Protein AF-A0A955W1L3-F1 (afdb_monomer)

Nearest PDB structures (foldseek):
  4z49-assembly2_B  TM=7.389E-01  e=1.157E-01  Homo sapiens
  2cb9-assembly1_A  TM=7.321E-01  e=1.303E+00  Bacillus subtilis
  2cbg-assembly1_A  TM=7.726E-01  e=2.731E+00  Bacillus subtilis
  7xly-assembly1_D  TM=4.348E-01  e=9.804E+00  Mycobacterium tuberculosis H37Rv

Radius of gyration: 30.8 Å; Cα contacts (8 Å, |Δi|>4): 89; chains: 1; bounding box: 79×66×83 Å

Foldseek 3Di:
DDDDDDDDDDPPDPPPPPPDPDDPVVVVVVVVVVVVVVVVVCVVPQAADAAEEEAEAEPDDDVPDDADPQSPCPVRYNNYYHYDYFYDHPVGCVDPVNVVSVVVVVVVVVVVVVVVVVVVVVVVVVVVVVVVVVVVVVPDDDDDDD

Sequence (146 aa):
LRWARRGVHGGAALRRRAGAPLAADARARLRHDAYGRALRAYERDARPYDGSALLVRASLRHPGERIAPDGGLGRLVRGGLHACDVAGDHLGILRAQAAQHTARAIDELLHAARRRRDGRSASAAASRTVGRADRWSSLMPAPVAS

Secondary structure (DSSP, 8-state):
-----------------------HHHHHHHHHHHHHHHHHHHHHHPPPB-S-EEEEEES-PPTT----TTTT-TTTBSS-EEEEEESS-TTGGGSHHHHHHHHHHHHHHHHHHHHHHHHHHHHHHHHHHHHHHTTTTTSSPPP---

Mean predicted aligned error: 13.31 Å

pLDDT: mean 80.12, std 15.88, range [40.31, 96.25]

Structure (mmCIF, N/CA/C/O backbone):
data_AF-A0A955W1L3-F1
#
_entry.id   AF-A0A955W1L3-F1
#
loop_
_atom_site.group_PDB
_atom_site.id
_atom_site.type_symbol
_atom_site.label_atom_id
_atom_site.label_alt_id
_atom_site.label_comp_id
_atom_site.label_asym_id
_atom_site.label_entity_id
_atom_site.label_seq_id
_atom_site.pdbx_PDB_ins_code
_atom_site.Cartn_x
_atom_site.Cartn_y
_atom_site.Cartn_z
_atom_site.occupancy
_atom_site.B_iso_or_equiv
_atom_site.auth_seq_id
_atom_site.auth_comp_id
_atom_site.auth_asym_id
_atom_site.auth_atom_id
_atom_site.pdbx_PDB_model_num
ATOM 1 N N . LEU A 1 1 ? 28.792 -54.293 19.488 1.00 46.34 1 LEU A N 1
ATOM 2 C CA . LEU A 1 1 ? 27.819 -53.499 18.701 1.00 46.34 1 LEU A CA 1
ATOM 3 C C . LEU A 1 1 ? 28.564 -52.785 17.571 1.00 46.34 1 LEU A C 1
ATOM 5 O O . LEU A 1 1 ? 29.168 -51.747 17.798 1.00 46.34 1 LEU A O 1
ATOM 9 N N . ARG A 1 2 ? 28.633 -53.418 16.389 1.00 40.31 2 ARG A N 1
ATOM 10 C CA . ARG A 1 2 ? 29.348 -52.932 15.194 1.00 40.31 2 ARG A CA 1
ATOM 11 C C . ARG A 1 2 ? 28.398 -52.080 14.351 1.00 40.31 2 ARG A C 1
ATOM 13 O O . ARG A 1 2 ? 27.394 -52.601 13.880 1.00 40.31 2 ARG A O 1
ATOM 20 N N . TRP A 1 3 ? 28.723 -50.809 14.142 1.00 42.22 3 TRP A N 1
ATOM 21 C CA . TRP A 1 3 ? 28.022 -49.956 13.181 1.00 42.22 3 TRP A CA 1
ATOM 22 C C . TRP A 1 3 ? 28.696 -50.063 11.812 1.00 42.22 3 TRP A C 1
ATOM 24 O O . TRP A 1 3 ? 29.862 -49.709 11.640 1.00 42.22 3 TRP A O 1
ATOM 34 N N . ALA A 1 4 ? 27.959 -50.612 10.849 1.00 51.00 4 ALA A N 1
ATOM 35 C CA . ALA A 1 4 ? 28.389 -50.791 9.472 1.00 51.00 4 ALA A CA 1
ATOM 36 C C . ALA A 1 4 ? 28.367 -49.455 8.710 1.00 51.00 4 ALA A C 1
ATOM 38 O O . ALA A 1 4 ? 27.336 -48.787 8.627 1.00 51.00 4 ALA A O 1
ATOM 39 N N . ARG A 1 5 ? 29.510 -49.100 8.111 1.00 50.47 5 ARG A N 1
ATOM 40 C CA . ARG A 1 5 ? 29.640 -48.046 7.098 1.00 50.47 5 ARG A CA 1
ATOM 41 C C . ARG A 1 5 ? 28.862 -48.466 5.844 1.00 50.47 5 ARG A C 1
ATOM 43 O O . ARG A 1 5 ? 29.282 -49.391 5.155 1.00 50.47 5 ARG A O 1
ATOM 50 N N . ARG A 1 6 ? 27.754 -47.788 5.528 1.00 54.28 6 ARG A N 1
ATOM 51 C CA . ARG A 1 6 ? 27.146 -47.841 4.187 1.00 54.28 6 ARG A CA 1
ATOM 52 C C . ARG A 1 6 ? 27.775 -46.751 3.328 1.00 54.28 6 ARG A C 1
ATOM 54 O O . ARG A 1 6 ? 27.670 -45.572 3.650 1.00 54.28 6 ARG A O 1
ATOM 61 N N . GLY 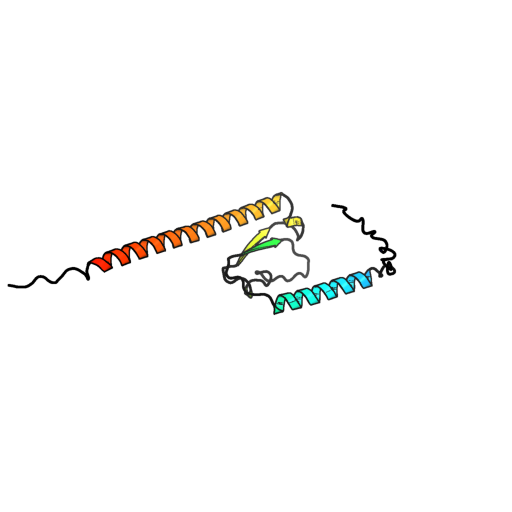A 1 7 ? 28.456 -47.173 2.267 1.00 46.56 7 GLY A N 1
ATOM 62 C CA . GLY A 1 7 ? 29.012 -46.291 1.250 1.00 46.56 7 GLY A CA 1
ATOM 63 C C . GLY A 1 7 ? 27.907 -45.618 0.440 1.00 46.56 7 GLY A C 1
ATOM 64 O O . GLY A 1 7 ? 26.981 -46.275 -0.029 1.00 46.56 7 GLY A O 1
ATOM 65 N N . VAL A 1 8 ? 28.027 -44.303 0.271 1.00 53.38 8 VAL A N 1
ATOM 66 C CA . VAL A 1 8 ? 27.243 -43.517 -0.683 1.00 53.38 8 VAL A CA 1
ATOM 67 C C . VAL A 1 8 ? 28.123 -43.323 -1.917 1.00 53.38 8 VAL A C 1
ATOM 69 O O . VAL A 1 8 ? 28.873 -42.357 -2.018 1.00 53.38 8 VAL A O 1
ATOM 72 N N . HIS A 1 9 ? 28.071 -44.278 -2.844 1.00 51.31 9 HIS A N 1
ATOM 73 C CA . HIS A 1 9 ? 28.628 -44.130 -4.188 1.00 51.31 9 HIS A CA 1
ATOM 74 C C . HIS A 1 9 ? 27.464 -44.067 -5.174 1.00 51.31 9 HIS A C 1
ATOM 76 O O . HIS A 1 9 ? 26.799 -45.071 -5.407 1.00 51.31 9 HIS A O 1
ATOM 82 N N . GLY A 1 10 ? 27.194 -42.881 -5.726 1.00 48.62 10 GLY A N 1
ATOM 83 C CA . GLY A 1 10 ? 26.154 -42.718 -6.746 1.00 48.62 10 GLY A CA 1
ATOM 84 C C . GLY A 1 10 ? 25.577 -41.309 -6.860 1.00 48.62 10 GLY A C 1
ATOM 85 O O . GLY A 1 10 ? 24.366 -41.153 -6.883 1.00 48.62 10 GLY A O 1
ATOM 86 N N . GLY A 1 11 ? 26.423 -40.277 -6.902 1.00 45.31 11 GLY A N 1
ATOM 87 C CA . GLY A 1 11 ? 26.008 -38.886 -7.136 1.00 45.31 11 GLY A CA 1
ATOM 88 C C . GLY A 1 11 ? 26.619 -38.296 -8.406 1.00 45.31 11 GLY A C 1
ATOM 89 O O . GLY A 1 11 ? 26.950 -37.115 -8.439 1.00 45.31 11 GLY A O 1
ATOM 90 N N . ALA A 1 12 ? 26.863 -39.123 -9.425 1.00 48.81 12 ALA A N 1
ATOM 91 C CA . ALA A 1 12 ? 27.370 -38.664 -10.709 1.00 48.81 12 ALA A CA 1
ATOM 92 C C . ALA A 1 12 ? 26.223 -38.103 -11.568 1.00 48.81 12 ALA A C 1
ATOM 94 O O . ALA A 1 12 ? 25.225 -38.773 -11.812 1.00 48.81 12 ALA A O 1
ATOM 95 N N . ALA A 1 13 ? 26.444 -36.890 -12.078 1.00 53.16 13 ALA A N 1
ATOM 96 C CA . ALA A 1 13 ? 25.799 -36.309 -13.256 1.00 53.16 13 ALA A CA 1
ATOM 97 C C . ALA A 1 13 ? 24.386 -35.698 -13.123 1.00 53.16 13 ALA A C 1
ATOM 99 O O . ALA A 1 13 ? 23.541 -35.881 -13.992 1.00 53.16 13 ALA A O 1
ATOM 100 N N . LEU A 1 14 ? 24.199 -34.755 -12.193 1.00 54.28 14 LEU A N 1
ATOM 101 C CA . LEU A 1 14 ? 23.365 -33.571 -12.478 1.00 54.28 14 LEU A CA 1
ATOM 102 C C . LEU A 1 14 ? 24.205 -32.543 -13.255 1.00 54.28 14 LEU A C 1
ATOM 104 O O . LEU A 1 14 ? 24.504 -31.443 -12.787 1.00 54.28 14 LEU A O 1
ATOM 108 N N . ARG A 1 15 ? 24.623 -32.914 -14.474 1.00 55.88 15 ARG A N 1
ATOM 109 C CA . ARG A 1 15 ? 25.107 -31.938 -15.455 1.00 55.88 15 ARG A CA 1
ATOM 110 C C . ARG A 1 15 ? 23.907 -31.080 -15.840 1.00 55.88 15 ARG A C 1
ATOM 112 O O . ARG A 1 15 ? 23.123 -31.455 -16.708 1.00 55.88 15 ARG A O 1
ATOM 119 N N . ARG A 1 16 ? 23.752 -29.932 -15.172 1.00 58.78 16 ARG A N 1
ATOM 120 C CA . ARG A 1 16 ? 22.909 -28.835 -15.655 1.00 58.78 16 ARG A CA 1
ATOM 121 C C . ARG A 1 16 ? 23.302 -28.592 -17.109 1.00 58.78 16 ARG A C 1
ATOM 123 O O . ARG A 1 16 ? 24.385 -28.077 -17.372 1.00 58.78 16 ARG A O 1
ATOM 130 N N . ARG A 1 17 ? 22.433 -28.976 -18.047 1.00 54.25 17 ARG A N 1
ATOM 131 C CA . ARG A 1 17 ? 22.422 -28.390 -19.387 1.00 54.25 17 ARG A CA 1
ATOM 132 C C . ARG A 1 17 ? 22.243 -26.894 -19.163 1.00 54.25 17 ARG A C 1
ATOM 134 O O . ARG A 1 17 ? 21.134 -26.438 -18.900 1.00 54.25 17 ARG A O 1
ATOM 141 N N . ALA A 1 18 ? 23.342 -26.149 -19.170 1.00 57.78 18 ALA A N 1
ATOM 142 C CA . ALA A 1 18 ? 23.291 -24.710 -19.311 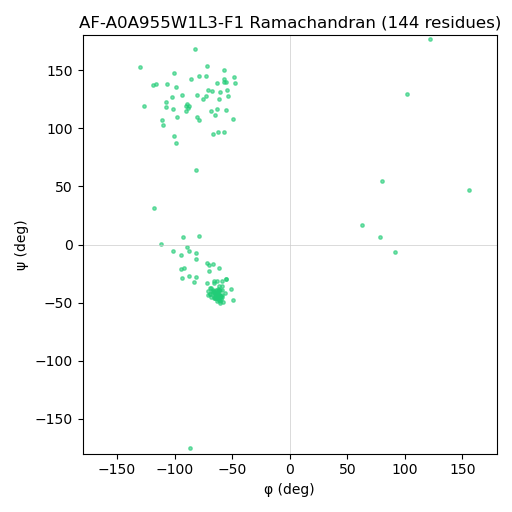1.00 57.78 18 ALA A CA 1
ATOM 143 C C . ALA A 1 18 ? 22.671 -24.465 -20.690 1.00 57.78 18 ALA A C 1
ATOM 145 O O . ALA A 1 18 ? 23.336 -24.620 -21.711 1.00 57.78 18 ALA A O 1
ATOM 146 N N . GLY A 1 19 ? 21.357 -24.228 -20.724 1.00 59.78 19 GLY A N 1
ATOM 147 C CA . GLY A 1 19 ? 20.684 -23.805 -21.943 1.00 59.78 19 GLY A CA 1
ATOM 148 C C . GLY A 1 19 ? 21.384 -22.555 -22.464 1.00 59.78 19 GLY A C 1
ATOM 149 O O . GLY A 1 19 ? 21.800 -21.711 -21.665 1.00 59.78 19 GLY A O 1
ATOM 150 N N . ALA A 1 20 ? 21.553 -22.465 -23.784 1.00 60.62 20 ALA A N 1
ATOM 151 C CA . ALA A 1 20 ? 22.116 -21.283 -24.421 1.00 60.62 20 ALA A CA 1
ATOM 152 C C . ALA A 1 20 ? 21.434 -20.018 -23.861 1.00 60.62 20 ALA A C 1
ATOM 154 O O . ALA A 1 20 ? 20.218 -20.045 -23.622 1.00 60.62 20 ALA A O 1
ATOM 155 N N . PRO A 1 21 ? 22.184 -18.934 -23.594 1.00 63.91 21 PRO A N 1
ATOM 156 C CA . PRO A 1 21 ? 21.605 -17.723 -23.040 1.00 63.91 21 PRO A CA 1
ATOM 157 C C . PRO A 1 21 ? 20.473 -17.251 -23.951 1.00 63.91 21 PRO A C 1
ATOM 159 O O . PRO A 1 21 ? 20.690 -16.913 -25.111 1.00 63.91 21 PRO A O 1
ATOM 162 N N . LEU A 1 22 ? 19.248 -17.257 -23.419 1.00 68.81 22 LEU A N 1
ATOM 163 C CA . LEU A 1 22 ? 18.103 -16.670 -24.102 1.00 68.81 22 LEU A CA 1
ATOM 164 C C . LEU A 1 22 ? 18.442 -15.220 -24.452 1.00 68.81 22 LEU A C 1
ATOM 166 O O . LEU A 1 22 ? 18.907 -14.480 -23.578 1.00 68.81 22 LEU A O 1
ATOM 170 N N . ALA A 1 23 ? 18.172 -14.826 -25.699 1.00 79.94 23 ALA A N 1
ATOM 171 C CA . ALA A 1 23 ? 18.243 -13.434 -26.121 1.00 79.94 23 ALA A CA 1
ATOM 172 C C . ALA A 1 23 ? 17.482 -12.548 -25.118 1.00 79.94 23 ALA A C 1
ATOM 174 O O . ALA A 1 23 ? 16.462 -12.970 -24.557 1.00 79.94 23 ALA A O 1
ATOM 175 N N . ALA A 1 24 ? 17.980 -11.335 -24.868 1.00 79.38 24 ALA A N 1
ATOM 176 C CA . ALA A 1 24 ? 17.427 -10.432 -23.855 1.00 79.38 24 ALA A CA 1
ATOM 177 C C . ALA A 1 24 ? 15.901 -10.254 -23.996 1.00 79.38 24 ALA A C 1
ATOM 179 O O . ALA A 1 24 ? 15.176 -10.306 -22.998 1.00 79.38 24 ALA A O 1
ATOM 180 N N . ASP A 1 25 ? 15.410 -10.187 -25.234 1.00 84.19 25 ASP A N 1
ATOM 181 C CA . ASP A 1 25 ? 13.987 -10.065 -25.563 1.00 84.19 25 ASP A CA 1
ATOM 182 C C . ASP A 1 25 ? 13.167 -11.291 -25.158 1.00 84.19 25 ASP A C 1
ATOM 184 O O . ASP A 1 25 ? 12.065 -11.158 -24.626 1.00 84.19 25 ASP A O 1
ATOM 188 N N . ALA A 1 26 ? 13.703 -12.499 -25.351 1.00 88.06 26 ALA A N 1
ATOM 189 C CA . ALA A 1 26 ? 13.032 -13.729 -24.935 1.00 88.06 26 ALA A CA 1
ATOM 190 C C . ALA A 1 26 ? 12.888 -13.778 -23.405 1.00 88.06 26 ALA A C 1
ATOM 192 O O . ALA A 1 26 ? 11.835 -14.143 -22.882 1.00 88.06 26 ALA A O 1
ATOM 193 N N . ARG A 1 27 ? 13.911 -13.327 -22.667 1.00 85.19 27 ARG A N 1
ATOM 194 C CA . ARG A 1 27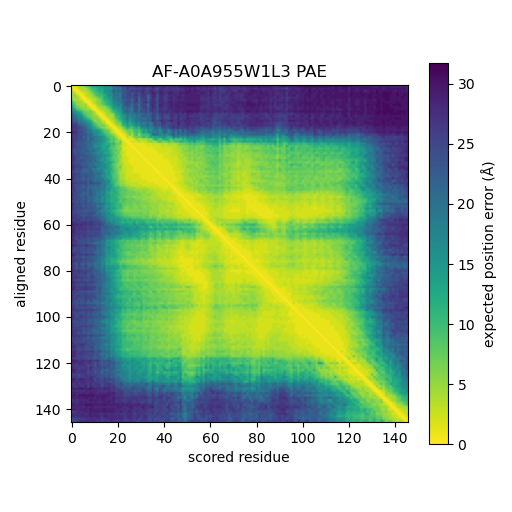 ? 13.843 -13.219 -21.202 1.00 85.19 27 ARG A CA 1
ATOM 195 C C . ARG A 1 27 ? 12.846 -12.150 -20.751 1.00 85.19 27 ARG A C 1
ATOM 197 O O . ARG A 1 27 ? 12.134 -12.365 -19.771 1.00 85.19 27 ARG A O 1
ATOM 204 N N . ALA A 1 28 ? 12.785 -11.012 -21.440 1.00 85.38 28 ALA A N 1
ATOM 205 C CA . ALA A 1 28 ? 11.823 -9.956 -21.141 1.00 85.38 28 ALA A CA 1
ATOM 206 C C . ALA A 1 28 ? 10.373 -10.441 -21.311 1.00 85.38 28 ALA A C 1
ATOM 208 O O . ALA A 1 28 ? 9.574 -10.262 -20.391 1.00 85.38 28 ALA A O 1
ATOM 209 N N . ARG A 1 29 ? 10.068 -11.139 -22.415 1.00 90.00 29 ARG A N 1
ATOM 210 C CA . ARG A 1 29 ? 8.742 -11.732 -22.670 1.00 90.00 29 ARG A CA 1
ATOM 211 C C . ARG A 1 29 ? 8.353 -12.751 -21.604 1.00 90.00 29 ARG A C 1
ATOM 213 O O . ARG A 1 29 ? 7.294 -12.626 -21.004 1.00 90.00 29 ARG A O 1
ATOM 220 N N . LEU A 1 30 ? 9.248 -13.686 -21.272 1.00 92.75 30 LEU A N 1
ATOM 221 C CA . LEU A 1 30 ? 8.978 -14.684 -20.230 1.00 92.75 30 LEU A CA 1
ATOM 222 C C . LEU A 1 30 ? 8.682 -14.049 -18.865 1.00 92.75 30 LEU A C 1
ATOM 224 O O . LEU A 1 30 ? 7.795 -14.524 -18.155 1.00 92.75 30 LEU A O 1
ATOM 228 N N . ARG A 1 31 ? 9.396 -12.974 -18.496 1.00 90.88 31 ARG A N 1
ATOM 229 C CA . ARG A 1 31 ? 9.108 -12.221 -17.262 1.00 90.88 31 ARG A CA 1
ATOM 230 C C . ARG A 1 31 ? 7.740 -11.557 -17.314 1.00 90.88 31 ARG A C 1
ATOM 232 O O . ARG A 1 31 ? 6.996 -11.665 -16.345 1.00 90.88 31 ARG A O 1
ATOM 239 N N . HIS A 1 32 ? 7.415 -10.900 -18.424 1.00 91.62 32 HIS A N 1
ATOM 240 C CA . HIS A 1 32 ? 6.117 -10.259 -18.612 1.00 91.62 32 HIS A CA 1
ATOM 241 C C . HIS A 1 32 ? 4.970 -11.277 -18.512 1.00 91.62 32 HIS A C 1
ATOM 243 O O . HIS A 1 32 ? 4.030 -11.074 -17.746 1.00 91.62 32 HIS A O 1
ATOM 249 N N . ASP A 1 33 ? 5.093 -12.424 -19.182 1.00 94.38 33 ASP A N 1
ATOM 250 C CA . ASP A 1 33 ? 4.082 -13.481 -19.155 1.00 94.38 33 ASP A CA 1
ATOM 251 C C . ASP A 1 33 ? 3.928 -14.103 -17.764 1.00 94.38 33 ASP A C 1
ATOM 253 O O . ASP A 1 33 ? 2.811 -14.362 -17.308 1.00 94.38 33 ASP A O 1
ATOM 257 N N . ALA A 1 34 ? 5.045 -14.351 -17.072 1.00 95.44 34 ALA A N 1
ATOM 258 C CA . ALA A 1 34 ? 5.031 -14.867 -15.708 1.00 95.44 34 ALA A CA 1
ATOM 259 C C . ALA A 1 34 ? 4.361 -13.880 -14.745 1.00 95.44 34 ALA A C 1
ATOM 261 O O . ALA A 1 34 ? 3.508 -14.288 -13.957 1.00 95.44 34 ALA A O 1
ATOM 262 N N . TYR A 1 35 ? 4.690 -12.591 -14.858 1.00 90.69 35 TYR A N 1
ATOM 263 C CA . TYR A 1 35 ? 4.067 -11.531 -14.074 1.00 90.69 35 TYR A CA 1
ATOM 264 C C . TYR A 1 35 ? 2.561 -11.447 -14.343 1.00 90.69 35 TYR A C 1
ATOM 266 O O . TYR A 1 35 ? 1.769 -11.480 -13.407 1.00 90.69 35 TYR A O 1
ATOM 274 N N . GLY A 1 36 ? 2.144 -11.445 -15.613 1.00 93.44 36 GLY A N 1
ATOM 275 C CA . GLY A 1 36 ? 0.730 -11.405 -15.984 1.00 93.44 36 GLY A CA 1
ATOM 276 C C . GLY A 1 36 ? -0.065 -12.611 -15.472 1.00 93.44 36 GLY A C 1
ATOM 277 O O . GLY A 1 36 ? -1.196 -12.457 -15.013 1.00 93.44 36 GLY A O 1
ATOM 278 N N . ARG A 1 37 ? 0.517 -13.819 -15.498 1.00 95.50 37 ARG A N 1
ATOM 279 C CA . ARG A 1 37 ? -0.116 -15.011 -14.901 1.00 95.50 37 ARG A CA 1
ATOM 280 C C . ARG A 1 37 ? -0.240 -14.897 -13.384 1.00 95.50 37 ARG A C 1
ATOM 282 O O . ARG A 1 37 ? -1.298 -15.226 -12.853 1.00 95.50 37 ARG A O 1
ATOM 289 N N . ALA A 1 38 ? 0.812 -14.440 -12.707 1.00 92.75 38 ALA A N 1
ATOM 290 C CA . ALA A 1 38 ? 0.802 -14.255 -11.259 1.00 92.75 38 ALA A CA 1
ATOM 291 C C . ALA A 1 38 ? -0.237 -13.208 -10.834 1.00 92.75 38 ALA A C 1
ATOM 293 O O . ALA A 1 38 ? -0.995 -13.455 -9.901 1.00 92.75 38 ALA A O 1
ATOM 294 N N . LEU A 1 39 ? -0.333 -12.091 -11.562 1.00 90.31 39 LEU A N 1
ATOM 295 C CA . LEU A 1 39 ? -1.308 -11.040 -11.289 1.00 90.31 39 LEU A CA 1
ATOM 296 C C . LEU A 1 39 ? -2.745 -11.551 -11.443 1.00 90.31 39 LEU A C 1
ATOM 298 O O . LEU A 1 39 ? -3.544 -11.381 -10.531 1.00 90.31 39 LEU A O 1
ATOM 302 N N . ARG A 1 40 ? -3.056 -12.267 -12.532 1.00 91.75 40 ARG A N 1
ATOM 303 C CA . ARG A 1 40 ? -4.392 -12.864 -12.722 1.00 91.75 40 ARG A CA 1
ATOM 304 C C . ARG A 1 40 ? -4.747 -13.883 -11.641 1.00 91.75 40 ARG A C 1
ATOM 306 O O . ARG A 1 40 ? -5.897 -13.957 -11.221 1.00 91.75 40 ARG A O 1
ATOM 313 N N . ALA A 1 41 ? -3.777 -14.691 -11.209 1.00 93.12 41 ALA A N 1
ATOM 314 C CA . ALA A 1 41 ? -3.993 -15.629 -10.113 1.00 93.12 41 ALA A CA 1
ATOM 315 C C . ALA A 1 41 ? -4.273 -14.883 -8.801 1.00 93.12 41 ALA A C 1
ATOM 317 O O . ALA A 1 41 ? -5.249 -15.191 -8.124 1.00 93.12 41 ALA A O 1
ATOM 318 N N . TYR A 1 42 ? -3.477 -13.857 -8.495 1.00 88.44 42 TYR A N 1
ATOM 319 C CA . TYR A 1 42 ? -3.698 -12.998 -7.339 1.00 88.44 42 TYR A CA 1
ATOM 320 C C . TYR A 1 42 ? -5.081 -12.342 -7.377 1.00 88.44 42 TYR A C 1
ATOM 322 O O . TYR A 1 42 ? -5.811 -12.440 -6.405 1.00 88.44 42 TYR A O 1
ATOM 330 N N . GLU A 1 43 ? -5.487 -11.731 -8.489 1.00 87.88 43 GLU A N 1
ATOM 331 C CA . GLU A 1 43 ? -6.790 -11.062 -8.597 1.00 87.88 43 GLU A CA 1
ATOM 332 C C . GLU A 1 43 ? -7.974 -12.008 -8.392 1.00 87.88 43 GLU A C 1
ATOM 334 O O . GLU A 1 43 ? -8.975 -11.609 -7.799 1.00 87.88 43 GLU A O 1
ATOM 339 N N . ARG A 1 44 ? -7.858 -13.254 -8.863 1.00 90.56 44 ARG A N 1
ATOM 340 C CA . ARG A 1 44 ? -8.887 -14.280 -8.675 1.00 90.56 44 ARG A CA 1
ATOM 341 C C . ARG A 1 44 ? -8.962 -14.762 -7.226 1.00 90.56 44 ARG A C 1
ATOM 343 O O . ARG A 1 44 ? -10.056 -14.990 -6.719 1.00 90.56 44 ARG A O 1
ATOM 350 N N . ASP A 1 45 ? -7.810 -14.933 -6.582 1.00 93.62 45 ASP A N 1
ATOM 351 C CA . ASP A 1 45 ? -7.707 -15.619 -5.291 1.00 93.62 45 ASP A CA 1
ATOM 352 C C . ASP A 1 45 ? -7.569 -14.642 -4.101 1.00 93.62 45 ASP A C 1
ATOM 354 O O . ASP A 1 45 ? -7.591 -15.061 -2.938 1.00 93.62 45 ASP A O 1
ATOM 358 N N . ALA A 1 46 ? -7.436 -13.336 -4.364 1.00 92.56 46 ALA A N 1
ATOM 359 C CA . ALA A 1 46 ? -7.276 -12.301 -3.350 1.00 92.56 46 ALA A CA 1
ATOM 360 C C . ALA A 1 46 ? -8.513 -12.223 -2.454 1.00 92.56 46 ALA A C 1
ATOM 362 O O . ALA A 1 46 ? -9.616 -11.875 -2.879 1.00 92.56 46 ALA A O 1
ATOM 363 N N . ARG A 1 47 ? -8.309 -12.508 -1.169 1.00 94.25 47 ARG A N 1
ATOM 364 C CA . ARG A 1 47 ? -9.343 -12.355 -0.149 1.00 94.25 47 ARG A CA 1
ATOM 365 C C . ARG A 1 47 ? -9.350 -10.921 0.380 1.00 94.25 47 ARG A C 1
ATOM 367 O O . ARG A 1 47 ? -8.274 -10.353 0.571 1.00 94.25 47 ARG A O 1
ATOM 374 N N . PRO A 1 48 ? -10.531 -10.351 0.668 1.00 95.88 48 PRO A N 1
ATOM 375 C CA . PRO A 1 48 ? -10.611 -9.089 1.383 1.00 95.88 48 PRO A CA 1
ATOM 376 C C . PRO A 1 48 ? -9.904 -9.162 2.743 1.00 95.88 48 PRO A C 1
ATOM 378 O O . PRO A 1 48 ? -9.972 -10.171 3.443 1.00 95.88 48 PRO A O 1
ATOM 381 N N . TYR A 1 49 ? -9.241 -8.073 3.107 1.00 95.12 49 TYR A N 1
ATOM 382 C CA . TYR A 1 49 ? -8.575 -7.844 4.374 1.00 95.12 49 TYR A CA 1
ATOM 383 C C . TYR A 1 49 ? -9.451 -6.951 5.256 1.00 95.12 49 TYR A C 1
ATOM 385 O O . TYR A 1 49 ? -9.711 -5.791 4.932 1.00 95.12 49 TYR A O 1
ATOM 393 N N . ASP A 1 50 ? -9.903 -7.493 6.385 1.00 95.19 50 ASP A N 1
ATOM 394 C CA . ASP A 1 50 ? -10.796 -6.789 7.314 1.00 95.19 50 ASP A CA 1
ATOM 395 C C . ASP A 1 50 ? -10.056 -5.826 8.259 1.00 95.19 50 ASP A C 1
ATOM 397 O O . ASP A 1 50 ? -10.681 -5.061 8.993 1.00 95.19 50 ASP A O 1
ATOM 401 N N . GLY A 1 51 ? -8.721 -5.839 8.248 1.00 91.00 51 GLY A N 1
ATOM 402 C CA . GLY A 1 51 ? -7.910 -4.889 9.002 1.00 91.00 51 GLY A CA 1
ATOM 403 C C . GLY A 1 51 ? -7.739 -3.548 8.286 1.00 91.00 51 GLY A C 1
ATOM 404 O O . GLY A 1 51 ? -8.041 -3.399 7.102 1.00 91.00 51 GLY A O 1
ATOM 405 N N . SER A 1 52 ? -7.230 -2.556 9.016 1.00 92.12 52 SER A N 1
ATOM 406 C CA . SER A 1 52 ? -6.806 -1.285 8.425 1.00 92.12 52 SER A CA 1
ATOM 407 C C . SER A 1 52 ? -5.437 -1.438 7.759 1.00 92.12 52 SER A C 1
ATOM 409 O O . SER A 1 52 ? -4.580 -2.163 8.271 1.00 92.12 52 SER A O 1
ATOM 411 N N . ALA A 1 53 ? -5.216 -0.739 6.648 1.00 94.12 53 ALA A N 1
ATOM 412 C CA . ALA A 1 53 ? -3.948 -0.752 5.921 1.00 94.12 53 ALA A CA 1
ATOM 413 C C . ALA A 1 53 ? -3.453 0.667 5.615 1.00 94.12 53 ALA A C 1
ATOM 415 O O . ALA A 1 53 ? -4.248 1.598 5.474 1.00 94.12 53 ALA A O 1
ATOM 416 N N . LEU A 1 54 ? -2.132 0.808 5.484 1.00 95.12 54 LEU A N 1
ATOM 417 C CA . LEU A 1 54 ? -1.467 2.008 4.982 1.00 95.12 54 LEU A CA 1
ATOM 418 C C . LEU A 1 54 ? -0.926 1.732 3.580 1.00 95.12 54 LEU A C 1
ATOM 420 O O . LEU A 1 54 ? -0.107 0.835 3.395 1.00 95.12 54 LEU A O 1
ATOM 424 N N . LEU A 1 55 ? -1.353 2.531 2.611 1.00 94.88 55 LEU A N 1
ATOM 425 C CA . LEU A 1 55 ? -0.789 2.594 1.275 1.00 94.88 55 LEU A CA 1
ATOM 426 C C . LEU A 1 55 ? 0.193 3.765 1.204 1.00 94.88 55 LEU A C 1
ATOM 428 O O . LEU A 1 55 ? -0.209 4.927 1.208 1.00 94.88 55 LEU A O 1
ATOM 432 N N . VAL A 1 56 ? 1.481 3.453 1.114 1.00 93.44 56 VAL A N 1
ATOM 433 C CA . VAL A 1 56 ? 2.533 4.451 0.897 1.00 93.44 56 VAL A CA 1
ATOM 434 C C . VAL A 1 56 ? 2.726 4.621 -0.605 1.00 93.44 56 VAL A C 1
ATOM 436 O O . VAL A 1 56 ? 3.025 3.651 -1.301 1.00 93.44 56 VAL A O 1
ATOM 439 N N . ARG A 1 57 ? 2.531 5.836 -1.119 1.00 93.00 57 ARG A N 1
ATOM 440 C CA . ARG A 1 57 ? 2.626 6.139 -2.551 1.00 93.00 57 ARG A CA 1
ATOM 441 C C . ARG A 1 57 ? 3.773 7.102 -2.812 1.00 93.00 57 ARG A C 1
ATOM 443 O O . ARG A 1 57 ? 3.959 8.082 -2.098 1.00 93.00 57 ARG A O 1
ATOM 450 N N . ALA A 1 58 ? 4.508 6.840 -3.882 1.00 92.19 58 ALA A N 1
ATOM 451 C CA . ALA A 1 58 ? 5.438 7.798 -4.452 1.00 92.19 58 ALA A CA 1
ATOM 452 C C . ALA A 1 58 ? 4.651 8.941 -5.119 1.00 92.19 58 ALA A C 1
ATOM 454 O O . ALA A 1 58 ? 3.694 8.703 -5.861 1.00 92.19 58 ALA A O 1
ATOM 455 N N . SER A 1 59 ? 5.034 10.183 -4.843 1.00 88.75 59 SER A N 1
ATOM 456 C CA . SER A 1 59 ? 4.394 11.372 -5.425 1.00 88.75 59 SER A CA 1
ATOM 457 C C . SER A 1 59 ? 4.905 11.692 -6.830 1.00 88.75 59 SER A C 1
ATOM 459 O O . SER A 1 59 ? 4.144 12.233 -7.633 1.00 88.75 59 SER A O 1
ATOM 461 N N . LEU A 1 60 ? 6.153 11.328 -7.161 1.00 86.56 60 LEU A N 1
ATOM 462 C CA . LEU A 1 60 ? 6.658 11.424 -8.528 1.00 86.56 60 LEU A CA 1
ATOM 463 C C . LEU A 1 60 ? 6.161 10.213 -9.314 1.00 86.56 60 LEU A C 1
ATOM 465 O O . LEU A 1 60 ? 6.584 9.082 -9.076 1.00 86.56 60 LEU A O 1
ATOM 469 N N . ARG A 1 61 ? 5.246 10.476 -10.244 1.00 81.31 61 ARG A N 1
ATOM 470 C CA . ARG A 1 61 ? 4.681 9.478 -11.154 1.00 81.31 61 ARG A CA 1
ATOM 471 C C . ARG A 1 61 ? 5.343 9.583 -12.515 1.00 81.31 61 ARG A C 1
ATOM 473 O O . ARG A 1 61 ? 5.696 10.683 -12.949 1.00 81.31 61 ARG A O 1
ATOM 480 N N . HIS A 1 62 ? 5.470 8.460 -13.209 1.00 79.88 62 HIS A N 1
ATOM 481 C CA . HIS A 1 62 ? 5.957 8.494 -14.581 1.00 79.88 62 HIS A CA 1
ATOM 482 C C . HIS A 1 62 ? 4.882 9.064 -15.524 1.00 79.88 62 HIS A C 1
ATOM 484 O O . HIS A 1 62 ? 3.686 8.831 -15.318 1.00 79.88 62 HIS A O 1
ATOM 490 N N . PRO A 1 63 ? 5.264 9.811 -16.577 1.00 80.38 63 PRO A N 1
ATOM 491 C CA . PRO A 1 63 ? 4.315 10.262 -17.590 1.00 80.38 63 PRO A CA 1
ATOM 492 C C . PRO A 1 63 ? 3.521 9.080 -18.168 1.00 80.38 63 PRO A C 1
ATOM 494 O O . PRO A 1 63 ? 4.103 8.087 -18.596 1.00 80.38 63 PRO A O 1
ATOM 497 N N . GLY A 1 64 ? 2.188 9.181 -18.164 1.00 81.06 64 GLY A N 1
ATOM 498 C CA . GLY A 1 64 ? 1.284 8.119 -18.632 1.00 81.06 64 GLY A CA 1
ATOM 499 C C . GLY A 1 64 ? 0.826 7.129 -17.553 1.00 81.06 64 GLY A C 1
ATOM 500 O O . GLY A 1 64 ? -0.065 6.319 -17.807 1.00 81.06 64 GLY A O 1
ATOM 501 N N . GLU A 1 65 ? 1.360 7.214 -16.336 1.00 81.31 65 GLU A N 1
ATOM 502 C CA . GLU A 1 65 ? 0.987 6.329 -15.237 1.00 81.31 65 GLU A CA 1
ATOM 503 C C . GLU A 1 65 ? -0.343 6.756 -14.590 1.00 81.31 65 GLU A C 1
ATOM 505 O O . GLU A 1 65 ? -0.443 7.755 -13.871 1.00 81.31 65 GLU A O 1
ATOM 510 N N . ARG A 1 66 ? -1.402 5.979 -14.845 1.00 80.31 66 ARG A N 1
ATOM 511 C CA . ARG A 1 66 ? -2.721 6.151 -14.222 1.00 80.31 66 ARG A CA 1
ATOM 512 C C . ARG A 1 66 ? -2.905 5.146 -13.092 1.00 80.31 66 ARG A C 1
ATOM 514 O O . ARG A 1 66 ? -3.370 4.034 -13.313 1.00 80.31 66 ARG A O 1
ATOM 521 N N . ILE A 1 67 ? -2.571 5.563 -11.875 1.00 83.00 67 ILE A N 1
ATOM 522 C CA . ILE A 1 67 ? -2.842 4.792 -10.656 1.00 83.00 67 ILE A CA 1
ATOM 523 C C . ILE A 1 67 ? -4.060 5.390 -9.955 1.00 83.00 67 ILE A C 1
ATOM 525 O O . ILE A 1 67 ? -4.096 6.598 -9.684 1.00 83.00 67 ILE A O 1
ATOM 529 N N . ALA A 1 68 ? -5.043 4.535 -9.662 1.00 89.50 68 ALA A N 1
ATOM 530 C CA . ALA A 1 68 ? -6.216 4.896 -8.875 1.00 89.50 68 ALA A CA 1
ATOM 531 C C . ALA A 1 68 ? -5.802 5.446 -7.493 1.00 89.50 68 ALA A C 1
ATOM 533 O O . ALA A 1 68 ? -4.762 5.048 -6.964 1.00 89.50 68 ALA A O 1
ATOM 534 N N . PRO A 1 69 ? -6.580 6.348 -6.869 1.00 89.25 69 PRO A N 1
ATOM 535 C CA . PRO A 1 69 ? -6.211 6.919 -5.572 1.00 89.25 69 PRO A CA 1
ATOM 536 C C . PRO A 1 69 ? -5.951 5.868 -4.476 1.00 89.25 69 PRO A C 1
ATOM 538 O O . PRO A 1 69 ? -5.110 6.066 -3.606 1.00 89.25 69 PRO A O 1
ATOM 541 N N . ASP A 1 70 ? -6.612 4.724 -4.541 1.00 93.50 70 ASP A N 1
ATOM 542 C CA . ASP A 1 70 ? -6.470 3.600 -3.615 1.00 93.50 70 ASP A CA 1
ATOM 543 C C . ASP A 1 70 ? -5.436 2.551 -4.070 1.00 93.50 70 ASP A C 1
ATOM 545 O O . ASP A 1 70 ? -5.353 1.473 -3.485 1.00 93.50 70 ASP A O 1
ATOM 549 N N . GLY A 1 71 ? -4.693 2.809 -5.151 1.00 90.81 71 GLY A N 1
ATOM 550 C CA . GLY A 1 71 ? -3.779 1.836 -5.755 1.00 90.81 71 GLY A CA 1
ATOM 551 C C . GLY A 1 71 ? -4.475 0.579 -6.292 1.00 90.81 71 GLY A C 1
ATOM 552 O O . GLY A 1 71 ? -3.812 -0.434 -6.489 1.00 90.81 71 GLY A O 1
ATOM 553 N N . GLY A 1 72 ? -5.800 0.611 -6.483 1.00 91.19 72 GLY A N 1
ATOM 554 C CA . GLY A 1 72 ? -6.611 -0.562 -6.821 1.00 91.19 72 GLY A CA 1
ATOM 555 C C . GLY A 1 72 ? -6.922 -1.483 -5.632 1.00 91.19 72 GLY A C 1
ATOM 556 O O . GLY A 1 72 ? -7.505 -2.552 -5.824 1.00 91.19 72 GLY A O 1
ATOM 557 N N . LEU A 1 73 ? -6.552 -1.092 -4.407 1.00 93.12 73 LEU A N 1
ATOM 558 C CA . LEU A 1 73 ? -6.715 -1.904 -3.197 1.00 93.12 73 LEU A CA 1
ATOM 559 C C . LEU A 1 73 ? -8.003 -1.610 -2.421 1.00 93.12 73 LEU A C 1
ATOM 561 O O . LEU A 1 73 ? -8.327 -2.359 -1.500 1.00 93.12 73 LEU A O 1
ATOM 565 N N . GLY A 1 74 ? -8.763 -0.569 -2.766 1.00 93.25 74 GLY A N 1
ATOM 566 C CA . GLY A 1 74 ? -9.930 -0.138 -1.992 1.00 93.25 74 GLY A CA 1
ATOM 567 C C . GLY A 1 74 ? -10.993 -1.225 -1.859 1.00 93.25 74 GLY A C 1
ATOM 568 O O . GLY A 1 74 ? -11.565 -1.399 -0.788 1.00 93.25 74 GLY A O 1
ATOM 569 N N . ARG A 1 75 ? -11.191 -2.048 -2.900 1.00 93.12 75 ARG A N 1
ATOM 570 C CA . ARG A 1 75 ? -12.109 -3.203 -2.840 1.00 93.12 75 ARG A CA 1
ATOM 571 C C . ARG A 1 75 ? -11.608 -4.351 -1.955 1.00 93.12 75 ARG A C 1
ATOM 573 O O . ARG A 1 75 ? -12.399 -5.191 -1.535 1.00 93.12 75 ARG A O 1
ATOM 580 N N . LEU A 1 76 ? -10.298 -4.421 -1.724 1.00 94.75 76 LEU A N 1
ATOM 581 C CA . LEU A 1 76 ? -9.652 -5.492 -0.970 1.00 94.75 76 LEU A CA 1
ATOM 582 C C . LEU A 1 76 ? -9.474 -5.134 0.506 1.00 94.75 76 LEU A C 1
ATOM 584 O O . LEU A 1 76 ? -9.344 -6.047 1.304 1.00 94.75 76 LEU A O 1
ATOM 588 N N . VAL A 1 77 ? -9.488 -3.860 0.902 1.00 96.25 77 VAL A N 1
ATOM 589 C CA . VAL A 1 77 ? -9.262 -3.443 2.298 1.00 96.25 77 VAL A CA 1
ATOM 590 C C . VAL A 1 77 ? -10.553 -2.907 2.914 1.00 96.25 77 VAL A C 1
ATOM 592 O O . VAL A 1 77 ? -10.946 -1.768 2.678 1.00 96.25 77 VAL A O 1
ATOM 595 N N . ARG A 1 78 ? -11.208 -3.720 3.747 1.00 94.81 78 ARG A N 1
ATOM 596 C CA . ARG A 1 78 ? -12.496 -3.391 4.386 1.00 94.81 78 ARG A CA 1
ATOM 597 C C . ARG A 1 78 ? -12.349 -2.634 5.701 1.00 94.81 78 ARG A C 1
ATOM 599 O O . ARG A 1 78 ? -13.230 -1.858 6.053 1.00 94.81 78 ARG A O 1
ATOM 606 N N . GLY A 1 79 ? -11.239 -2.817 6.417 1.00 90.88 79 GLY A N 1
ATOM 607 C CA . GLY A 1 79 ? -10.992 -2.143 7.697 1.00 90.88 79 GLY A CA 1
ATOM 608 C C . GLY A 1 79 ? -10.517 -0.692 7.578 1.00 90.88 79 GLY A C 1
ATOM 609 O O . GLY A 1 79 ? -10.136 -0.091 8.586 1.00 90.88 79 GLY A O 1
ATOM 610 N N . GLY A 1 80 ? -10.516 -0.131 6.367 1.00 92.50 80 GLY A N 1
ATOM 611 C CA . GLY A 1 80 ? -10.065 1.225 6.067 1.00 92.50 80 GLY A CA 1
ATOM 612 C C . GLY A 1 80 ? -8.666 1.259 5.453 1.00 92.50 80 GLY A C 1
ATOM 613 O O . GLY A 1 80 ? -7.716 0.682 5.985 1.00 92.50 80 GLY A O 1
ATOM 614 N N . LEU A 1 81 ? -8.549 1.965 4.331 1.00 95.44 81 LEU A N 1
ATOM 615 C CA . LEU A 1 81 ? -7.293 2.196 3.630 1.00 95.44 81 LEU A CA 1
ATOM 616 C C . LEU A 1 81 ? -6.863 3.652 3.822 1.00 95.44 81 LEU A C 1
ATOM 618 O O . LEU A 1 81 ? -7.562 4.573 3.404 1.00 95.44 81 LEU A O 1
ATOM 622 N N . HIS A 1 82 ? -5.709 3.851 4.445 1.00 93.88 82 HIS A N 1
ATOM 623 C CA . HIS A 1 82 ? -5.082 5.157 4.610 1.00 93.88 82 HIS A CA 1
ATOM 624 C C . HIS A 1 82 ? -4.002 5.330 3.548 1.00 93.88 82 HIS A C 1
ATOM 626 O O . HIS A 1 82 ? -3.229 4.405 3.325 1.00 93.88 82 HIS A O 1
ATOM 632 N N . ALA A 1 83 ? -3.924 6.492 2.906 1.00 93.25 83 ALA A N 1
ATOM 633 C CA . ALA A 1 83 ? -2.869 6.793 1.945 1.00 93.25 83 ALA A CA 1
ATOM 634 C C . ALA A 1 83 ? -1.870 7.791 2.543 1.00 93.25 83 ALA A C 1
ATOM 636 O O . ALA A 1 83 ? -2.274 8.760 3.182 1.00 93.25 83 ALA A O 1
ATOM 637 N N . CYS A 1 84 ? -0.579 7.559 2.317 1.00 92.31 84 CYS A N 1
ATOM 638 C CA . CYS A 1 84 ? 0.505 8.477 2.654 1.00 92.31 84 CYS A CA 1
ATOM 639 C C . CYS A 1 84 ? 1.336 8.721 1.395 1.00 92.31 84 CYS A C 1
ATOM 641 O O . CYS A 1 84 ? 1.885 7.778 0.823 1.00 92.31 84 CYS A O 1
ATOM 643 N N . ASP A 1 85 ? 1.408 9.976 0.958 1.00 92.25 85 ASP A N 1
ATOM 644 C CA . ASP A 1 85 ? 2.193 10.362 -0.210 1.00 92.25 85 ASP A CA 1
ATOM 645 C C . ASP A 1 85 ? 3.585 10.815 0.220 1.00 92.25 85 ASP A C 1
ATOM 647 O O . ASP A 1 85 ? 3.743 11.681 1.082 1.00 92.25 85 ASP A O 1
ATOM 651 N N . VAL A 1 86 ? 4.605 10.237 -0.406 1.00 92.44 86 VAL A N 1
ATOM 652 C CA . VAL A 1 86 ? 6.008 10.480 -0.087 1.00 92.44 86 VAL A CA 1
ATOM 653 C C . VAL A 1 86 ? 6.718 11.060 -1.307 1.00 92.44 86 VAL A C 1
ATOM 655 O O . VAL A 1 86 ? 6.498 10.646 -2.448 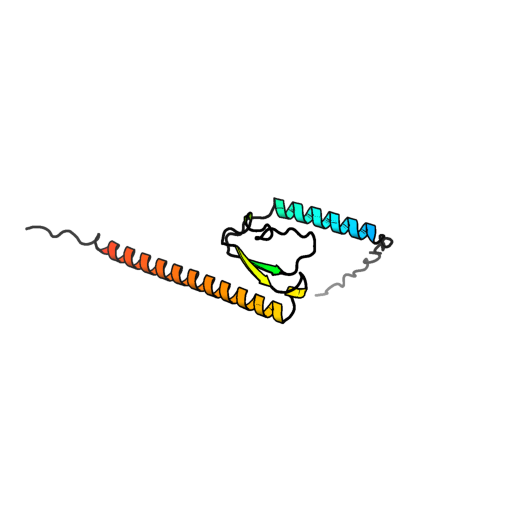1.00 92.44 86 VAL A O 1
ATOM 658 N N . ALA A 1 87 ? 7.562 12.066 -1.079 1.00 90.44 87 ALA A N 1
ATOM 659 C CA . ALA A 1 87 ? 8.393 12.671 -2.116 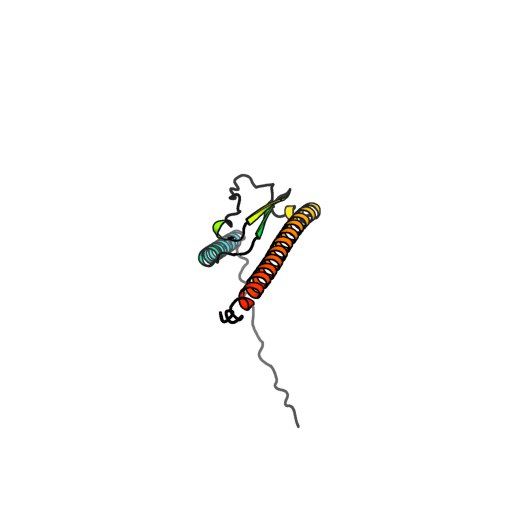1.00 90.44 87 ALA A CA 1
ATOM 660 C C . ALA A 1 87 ? 9.344 11.635 -2.737 1.00 90.44 87 ALA A C 1
ATOM 662 O O . ALA A 1 87 ? 10.043 10.926 -2.014 1.00 90.44 87 ALA A O 1
ATOM 663 N N . GLY A 1 88 ? 9.394 11.578 -4.068 1.00 90.00 88 GLY A N 1
ATOM 664 C CA . GLY A 1 88 ? 10.264 10.660 -4.806 1.00 90.00 88 GLY A CA 1
ATOM 665 C C . GLY A 1 88 ? 9.505 9.724 -5.741 1.00 90.00 88 GLY A C 1
ATOM 666 O O . GLY A 1 88 ? 8.278 9.770 -5.809 1.00 90.00 88 GLY A O 1
ATOM 667 N N . ASP A 1 89 ? 10.267 8.914 -6.476 1.00 90.56 89 ASP A N 1
ATOM 668 C CA . ASP A 1 89 ? 9.772 7.820 -7.317 1.00 90.56 89 ASP A CA 1
ATOM 669 C C . ASP A 1 89 ? 9.623 6.514 -6.507 1.00 90.56 89 ASP A C 1
ATOM 671 O O . ASP A 1 89 ? 9.836 6.487 -5.291 1.00 90.56 89 ASP A O 1
ATOM 675 N N . HIS A 1 90 ? 9.270 5.416 -7.180 1.00 87.00 90 HIS A N 1
ATOM 676 C CA . HIS A 1 90 ? 9.065 4.105 -6.557 1.00 87.00 90 HIS A CA 1
ATOM 677 C C . HIS A 1 90 ? 10.267 3.589 -5.744 1.00 87.00 90 HIS A C 1
ATOM 679 O O . HIS A 1 90 ? 10.079 2.868 -4.769 1.00 87.00 90 HIS A O 1
ATOM 685 N N . LEU A 1 91 ? 11.498 3.957 -6.111 1.00 88.31 91 LEU A N 1
ATOM 686 C CA . LEU A 1 91 ? 12.704 3.625 -5.345 1.00 88.31 91 LEU A CA 1
ATOM 687 C C . LEU A 1 91 ? 13.079 4.747 -4.368 1.00 88.31 91 LEU A C 1
ATOM 689 O O . LEU A 1 91 ? 13.649 4.492 -3.306 1.00 88.31 91 LEU A O 1
ATOM 693 N N . GLY A 1 92 ? 12.734 5.989 -4.700 1.00 87.25 92 GLY A N 1
ATOM 694 C CA . GLY A 1 92 ? 12.953 7.181 -3.892 1.00 87.25 92 GLY A CA 1
ATOM 695 C C . GLY A 1 92 ? 12.289 7.109 -2.520 1.00 87.25 92 GLY A C 1
ATOM 696 O O . GLY A 1 92 ? 12.873 7.602 -1.554 1.00 87.25 92 GLY A O 1
ATOM 697 N N . ILE A 1 93 ? 11.147 6.420 -2.401 1.00 88.00 93 ILE A N 1
ATOM 698 C CA . ILE A 1 93 ? 10.460 6.221 -1.112 1.00 88.00 93 ILE A CA 1
ATOM 699 C C . ILE A 1 93 ? 11.301 5.448 -0.080 1.00 88.00 93 ILE A C 1
ATOM 701 O O . ILE A 1 93 ? 11.044 5.545 1.116 1.00 88.00 93 ILE A O 1
ATOM 705 N N . LEU A 1 94 ? 12.316 4.696 -0.525 1.00 88.00 94 LEU A N 1
ATOM 706 C CA . LEU A 1 94 ? 13.193 3.907 0.347 1.00 88.00 94 LEU A CA 1
ATOM 707 C C . LEU A 1 94 ? 14.393 4.707 0.878 1.00 88.00 94 LEU A C 1
ATOM 709 O O . LEU A 1 94 ? 15.166 4.201 1.691 1.00 88.00 94 LEU A O 1
ATOM 713 N N . ARG A 1 95 ? 14.586 5.953 0.427 1.00 92.44 95 ARG A N 1
ATOM 714 C CA . ARG A 1 95 ? 15.682 6.808 0.904 1.00 92.44 95 ARG A CA 1
ATOM 715 C C . ARG A 1 95 ? 15.424 7.274 2.334 1.00 92.44 95 ARG A C 1
ATOM 717 O O . ARG A 1 95 ? 14.280 7.432 2.743 1.00 92.44 95 ARG A O 1
ATOM 724 N N . ALA A 1 96 ? 16.491 7.569 3.078 1.00 89.62 96 ALA A N 1
ATOM 725 C CA . ALA A 1 96 ? 16.431 7.856 4.516 1.00 89.62 96 ALA A CA 1
ATOM 726 C C . ALA A 1 96 ? 15.352 8.885 4.917 1.00 89.62 96 ALA A C 1
ATOM 728 O O . ALA A 1 96 ? 14.564 8.629 5.823 1.00 89.62 96 ALA A O 1
ATOM 729 N N . GLN A 1 97 ? 15.264 10.019 4.215 1.00 89.38 97 GLN A N 1
ATOM 730 C CA . GLN A 1 97 ? 14.266 11.056 4.510 1.00 89.38 97 GLN A CA 1
ATOM 731 C C . GLN A 1 97 ? 12.824 10.574 4.262 1.00 89.38 97 GLN A C 1
ATOM 733 O O . GLN A 1 97 ? 11.926 10.829 5.063 1.00 89.38 97 GLN A O 1
ATOM 738 N N . ALA A 1 98 ? 12.601 9.847 3.169 1.00 89.19 98 ALA A N 1
ATOM 739 C CA . ALA A 1 98 ? 11.305 9.275 2.820 1.00 89.19 98 ALA A CA 1
ATOM 740 C C . ALA A 1 98 ? 10.889 8.151 3.789 1.00 89.19 98 ALA A C 1
ATOM 742 O O . ALA A 1 98 ? 9.729 8.070 4.206 1.00 89.19 98 ALA A O 1
ATOM 743 N N . ALA A 1 99 ? 11.853 7.340 4.225 1.00 89.88 99 ALA A N 1
ATOM 744 C CA . ALA A 1 99 ? 11.654 6.304 5.228 1.00 89.88 99 ALA A CA 1
ATOM 745 C C . ALA A 1 99 ? 11.242 6.896 6.586 1.00 89.88 99 ALA A C 1
ATOM 747 O O . ALA A 1 99 ? 10.339 6.367 7.228 1.00 89.88 99 ALA A O 1
ATOM 748 N N . GLN A 1 100 ? 11.827 8.026 7.002 1.00 92.06 100 GLN A N 1
ATOM 749 C CA . GLN A 1 100 ? 11.421 8.726 8.230 1.00 92.06 100 GLN A CA 1
ATOM 750 C C . GLN A 1 100 ? 9.973 9.223 8.166 1.00 92.06 100 GLN A C 1
ATOM 752 O O . GLN A 1 100 ? 9.236 9.094 9.142 1.00 92.06 100 GLN A O 1
ATOM 757 N N . HIS A 1 101 ? 9.547 9.769 7.025 1.00 89.69 101 HIS A N 1
ATOM 758 C CA . HIS A 1 101 ? 8.155 10.180 6.834 1.00 89.69 101 HIS A CA 1
ATOM 759 C C . HIS A 1 101 ? 7.216 8.967 6.913 1.00 89.69 101 HIS A C 1
ATOM 761 O O . HIS A 1 101 ? 6.238 8.980 7.658 1.00 89.69 101 HIS A O 1
ATOM 767 N N . THR A 1 102 ? 7.572 7.880 6.229 1.00 89.81 102 THR A N 1
ATOM 768 C CA . THR A 1 102 ? 6.809 6.625 6.264 1.00 89.81 102 THR A CA 1
ATOM 769 C C . THR A 1 102 ? 6.700 6.065 7.685 1.00 89.81 102 THR A C 1
ATOM 771 O O . THR A 1 102 ? 5.618 5.663 8.105 1.00 89.81 102 THR A O 1
ATOM 774 N N . ALA A 1 103 ? 7.792 6.085 8.455 1.00 93.44 103 ALA A N 1
ATOM 775 C CA . ALA A 1 103 ? 7.807 5.628 9.842 1.00 93.44 103 ALA A CA 1
ATOM 776 C C . ALA A 1 103 ? 6.838 6.430 10.723 1.00 93.44 103 ALA A C 1
ATOM 778 O O . ALA A 1 103 ? 6.055 5.834 11.456 1.00 93.44 103 ALA A O 1
ATOM 779 N N . ARG A 1 104 ? 6.805 7.764 10.584 1.00 92.75 104 ARG A N 1
ATOM 780 C CA . ARG A 1 104 ? 5.847 8.614 11.315 1.00 92.75 104 ARG A CA 1
ATOM 781 C C . ARG A 1 104 ? 4.397 8.261 10.984 1.00 92.75 104 ARG A C 1
ATOM 783 O O . ARG A 1 104 ? 3.590 8.104 11.894 1.00 92.75 104 ARG A O 1
ATOM 790 N N . ALA A 1 105 ? 4.082 8.062 9.704 1.00 90.06 105 ALA A N 1
ATOM 791 C CA . ALA A 1 105 ? 2.738 7.663 9.283 1.00 90.06 105 ALA A CA 1
ATOM 792 C C . ALA A 1 105 ? 2.333 6.286 9.850 1.00 90.06 105 ALA A C 1
ATOM 794 O O . ALA A 1 105 ? 1.185 6.083 10.254 1.00 90.06 105 ALA A O 1
ATOM 795 N N . ILE A 1 106 ? 3.279 5.342 9.921 1.00 93.44 106 ILE A N 1
ATOM 796 C CA . ILE A 1 106 ? 3.071 4.041 10.571 1.00 93.44 106 ILE A CA 1
ATOM 797 C C . ILE A 1 106 ? 2.796 4.232 12.066 1.00 93.44 106 ILE A C 1
ATOM 799 O O . ILE A 1 106 ? 1.815 3.687 12.578 1.00 93.44 106 ILE A O 1
ATOM 803 N N . ASP A 1 107 ? 3.616 5.020 12.762 1.00 95.44 107 ASP A N 1
ATOM 804 C CA . ASP A 1 107 ? 3.463 5.264 14.195 1.00 95.44 107 ASP A CA 1
ATOM 805 C C . ASP A 1 107 ? 2.109 5.898 14.521 1.00 95.44 107 ASP A C 1
ATOM 807 O O . ASP A 1 107 ? 1.427 5.447 15.443 1.00 95.44 107 ASP A O 1
ATOM 811 N N . GLU A 1 108 ? 1.670 6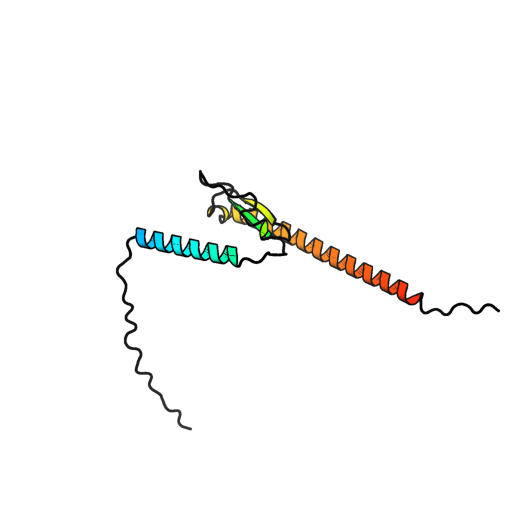.892 13.751 1.00 90.94 108 GLU A N 1
ATOM 812 C CA . GLU A 1 108 ? 0.366 7.538 13.922 1.00 90.94 108 GLU A CA 1
ATOM 813 C C . GLU A 1 108 ? -0.794 6.541 13.796 1.00 90.94 108 GLU A C 1
ATOM 815 O O . GLU A 1 108 ? -1.699 6.518 14.642 1.00 90.94 108 GLU A O 1
ATOM 820 N N . LEU A 1 109 ? -0.747 5.665 12.788 1.00 89.88 109 LEU A N 1
ATOM 821 C CA . LEU A 1 109 ? -1.763 4.633 12.589 1.00 89.88 109 LEU A CA 1
ATOM 822 C C . LEU A 1 109 ? -1.755 3.590 13.701 1.00 89.88 109 LEU A C 1
ATOM 824 O O . LEU A 1 109 ? -2.823 3.203 14.183 1.00 89.88 109 LEU A O 1
ATOM 828 N N . LEU A 1 110 ? -0.576 3.164 14.152 1.00 92.25 110 LEU A N 1
ATOM 829 C CA . LEU A 1 110 ? -0.452 2.229 15.267 1.00 92.25 110 LEU A CA 1
ATOM 830 C C . LEU A 1 110 ? -0.988 2.838 16.566 1.00 92.25 110 LEU A C 1
ATOM 832 O O . LEU A 1 110 ? -1.723 2.170 17.296 1.00 92.25 110 LEU A O 1
ATOM 836 N N . HIS A 1 111 ? -0.693 4.110 16.841 1.00 92.19 111 HIS A N 1
ATOM 837 C CA . HIS A 1 111 ? -1.236 4.816 18.001 1.00 92.19 111 HIS A CA 1
ATOM 838 C C . HIS A 1 111 ? -2.761 4.945 17.921 1.00 92.19 111 HIS A C 1
ATOM 840 O O . HIS A 1 111 ? -3.455 4.669 18.902 1.00 92.19 111 HIS A O 1
ATOM 846 N N . ALA A 1 112 ? -3.308 5.307 16.758 1.00 87.69 112 ALA A N 1
ATOM 847 C CA . ALA A 1 112 ? -4.753 5.370 16.556 1.00 87.69 112 ALA A CA 1
ATOM 848 C C . ALA A 1 112 ? -5.424 3.996 16.741 1.00 87.69 112 ALA A C 1
ATOM 850 O O . ALA A 1 112 ? -6.461 3.895 17.404 1.00 87.69 112 ALA A O 1
ATOM 851 N N . ALA A 1 113 ? -4.822 2.930 16.209 1.00 87.44 113 ALA A N 1
ATOM 852 C CA . ALA A 1 113 ? -5.322 1.566 16.348 1.00 87.44 113 ALA A CA 1
ATOM 853 C C . ALA A 1 113 ? -5.322 1.094 17.812 1.00 87.44 113 ALA A C 1
ATOM 855 O O . ALA A 1 113 ? -6.312 0.511 18.264 1.00 87.44 113 ALA A O 1
ATOM 856 N N . ARG A 1 114 ? -4.256 1.398 18.569 1.00 90.81 114 ARG A N 1
ATOM 857 C CA . ARG A 1 114 ? -4.158 1.103 20.009 1.00 90.81 114 ARG A CA 1
ATOM 858 C C . ARG A 1 114 ? -5.261 1.808 20.799 1.00 90.81 114 ARG A C 1
ATOM 860 O O . ARG A 1 114 ? -6.046 1.130 21.454 1.00 90.81 114 ARG A O 1
ATOM 867 N N . ARG A 1 115 ? -5.451 3.121 20.607 1.00 90.25 115 ARG A N 1
ATOM 868 C CA . ARG A 1 115 ? -6.532 3.877 21.277 1.00 90.25 115 ARG A CA 1
ATOM 869 C C . ARG A 1 115 ? -7.923 3.288 21.018 1.00 90.25 115 ARG A C 1
ATOM 871 O O . ARG A 1 115 ? -8.726 3.164 21.939 1.00 90.25 115 ARG A O 1
ATOM 878 N N . ARG A 1 116 ? -8.216 2.875 19.777 1.00 87.50 116 ARG A N 1
ATOM 879 C CA . ARG A 1 116 ? -9.496 2.221 19.427 1.00 87.50 116 ARG A CA 1
ATOM 880 C C . ARG A 1 116 ? -9.664 0.852 20.093 1.00 87.50 116 ARG A C 1
ATOM 882 O O . ARG A 1 116 ? -10.789 0.434 20.369 1.00 87.50 116 ARG A O 1
ATOM 889 N N . ARG A 1 117 ? -8.575 0.109 20.298 1.00 87.75 117 ARG A N 1
ATOM 890 C CA . ARG A 1 117 ? -8.594 -1.179 21.006 1.00 87.75 117 ARG A CA 1
ATOM 891 C C . ARG A 1 117 ? -8.853 -0.984 22.500 1.00 87.75 117 ARG A C 1
ATOM 893 O O . ARG A 1 117 ? -9.688 -1.695 23.063 1.00 87.75 117 ARG A O 1
ATOM 900 N N . ASP A 1 118 ? -8.201 -0.002 23.106 1.00 90.38 118 ASP A N 1
ATOM 901 C CA . ASP A 1 118 ? -8.317 0.268 24.540 1.00 90.38 118 ASP A CA 1
ATOM 902 C C . ASP A 1 118 ? -9.708 0.819 24.883 1.00 90.38 118 ASP A C 1
ATOM 904 O O . ASP A 1 118 ? -10.364 0.317 25.797 1.00 90.38 118 ASP A O 1
ATOM 908 N N . GLY A 1 119 ? -10.236 1.741 24.068 1.00 86.31 119 GLY A N 1
ATOM 909 C CA . GLY A 1 119 ? -11.598 2.264 24.228 1.00 86.31 119 GLY A CA 1
ATOM 910 C C . GLY A 1 119 ? -12.688 1.188 24.112 1.00 86.31 119 GLY A C 1
ATOM 911 O O . GLY A 1 119 ? -13.633 1.173 24.901 1.00 86.31 119 GLY A O 1
ATOM 912 N N . ARG A 1 120 ? -12.537 0.227 23.186 1.00 81.94 120 ARG A N 1
ATOM 913 C CA . ARG A 1 120 ? -13.460 -0.922 23.075 1.00 81.94 120 ARG A CA 1
ATOM 914 C C . ARG A 1 120 ? -13.386 -1.847 24.287 1.00 81.94 120 ARG A C 1
ATOM 916 O O . ARG A 1 120 ? -14.419 -2.319 24.753 1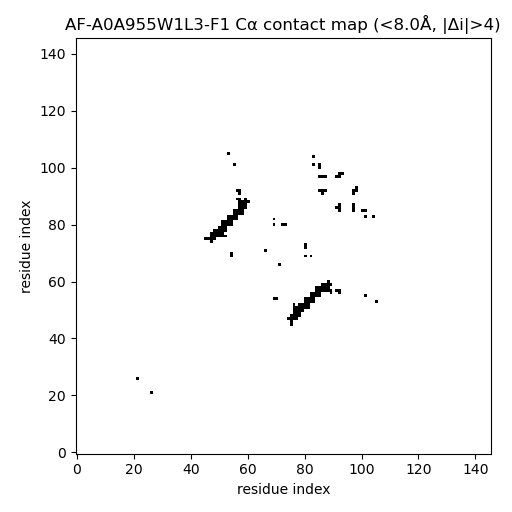.00 81.94 120 ARG A O 1
ATOM 923 N N . SER A 1 121 ? -12.185 -2.078 24.814 1.00 80.88 121 SER A N 1
ATOM 924 C CA . SER A 1 121 ? -11.986 -2.905 26.011 1.00 80.88 121 SER A CA 1
ATOM 925 C C . SER A 1 121 ? -12.638 -2.277 27.247 1.00 80.88 121 SER A C 1
ATOM 927 O O . SER A 1 121 ? -13.324 -2.974 27.997 1.00 80.88 121 SER A O 1
ATOM 929 N N . ALA A 1 122 ? -12.489 -0.961 27.423 1.00 78.12 122 ALA A N 1
ATOM 930 C CA . ALA A 1 122 ? -13.104 -0.218 28.521 1.00 78.12 122 ALA A CA 1
ATOM 931 C C . ALA A 1 122 ? -14.641 -0.213 28.431 1.00 78.12 122 ALA A C 1
ATOM 933 O O . ALA A 1 122 ? -15.317 -0.506 29.417 1.00 78.12 122 ALA A O 1
ATOM 934 N N . SER A 1 123 ? -15.199 0.029 27.239 1.00 77.50 123 SER A N 1
ATOM 935 C CA . SER A 1 123 ? -16.649 -0.029 27.004 1.00 77.50 123 SER A CA 1
ATOM 936 C C . SER A 1 123 ? -17.228 -1.420 27.303 1.00 77.50 123 SER A C 1
ATOM 938 O O . SER A 1 123 ? -18.209 -1.535 28.036 1.00 77.50 123 SER A O 1
ATOM 940 N N . ALA A 1 124 ? -16.570 -2.493 26.847 1.00 75.19 124 ALA A N 1
ATOM 941 C CA . ALA A 1 124 ? -16.997 -3.863 27.134 1.00 75.19 124 ALA A CA 1
ATOM 942 C C . ALA A 1 124 ? -16.900 -4.234 28.629 1.00 75.19 124 ALA A C 1
ATOM 944 O O . ALA A 1 124 ? -17.674 -5.055 29.125 1.00 75.19 124 ALA A O 1
ATOM 945 N N . ALA A 1 125 ? -15.945 -3.665 29.372 1.00 72.56 125 ALA A N 1
ATOM 946 C CA . ALA A 1 125 ? -15.883 -3.816 30.824 1.00 72.56 125 ALA A CA 1
ATOM 947 C C . ALA A 1 125 ? -17.057 -3.099 31.513 1.00 72.56 125 ALA A C 1
ATOM 949 O O . ALA A 1 125 ? -17.729 -3.713 32.339 1.00 72.56 125 ALA A O 1
ATOM 950 N N . ALA A 1 126 ? -17.367 -1.862 31.113 1.00 70.69 126 ALA A N 1
ATOM 951 C CA . ALA A 1 126 ? -18.481 -1.094 31.668 1.00 70.69 126 ALA A CA 1
ATOM 952 C C . ALA A 1 126 ? -19.843 -1.778 31.443 1.00 70.69 126 ALA A C 1
ATOM 954 O O . ALA A 1 126 ? -20.618 -1.919 32.389 1.00 70.69 126 ALA A O 1
ATOM 955 N N . SER A 1 127 ? -20.113 -2.296 30.238 1.00 73.06 127 SER A N 1
ATOM 956 C CA . SER A 1 127 ? -21.367 -3.013 29.947 1.00 73.06 127 SER A CA 1
ATOM 957 C C . SER A 1 127 ? -21.536 -4.298 30.770 1.00 73.06 127 SER A C 1
ATOM 959 O O . SER A 1 127 ? -22.656 -4.647 31.139 1.00 73.06 127 SER A O 1
ATOM 961 N N . ARG A 1 128 ? -20.439 -4.989 31.119 1.00 73.62 128 ARG A N 1
ATOM 962 C CA . ARG A 1 128 ? -20.484 -6.164 32.012 1.00 73.62 128 ARG A CA 1
ATOM 963 C C . ARG A 1 128 ? -20.771 -5.788 33.464 1.00 73.62 128 ARG A C 1
ATOM 965 O O . ARG A 1 128 ? -21.431 -6.556 34.160 1.00 73.62 128 ARG A O 1
ATOM 972 N N . THR A 1 129 ? -20.306 -4.626 33.914 1.00 68.31 129 THR A N 1
ATOM 973 C CA . THR A 1 129 ? -20.588 -4.125 35.265 1.00 68.31 129 THR A CA 1
ATOM 974 C C . THR A 1 129 ? -22.059 -3.741 35.418 1.00 68.31 129 THR A C 1
ATOM 976 O O . THR A 1 129 ? -22.679 -4.131 36.404 1.00 68.31 129 THR A O 1
ATOM 979 N N . VAL A 1 130 ? -22.643 -3.070 34.418 1.00 62.00 130 VAL A N 1
ATOM 980 C CA . VAL A 1 130 ? -24.067 -2.683 34.436 1.00 62.00 130 VAL A CA 1
ATOM 981 C C . VAL A 1 130 ? -24.978 -3.918 34.404 1.00 62.00 130 VAL A C 1
ATOM 983 O O . VAL A 1 130 ? -25.836 -4.063 35.267 1.00 62.00 130 VAL A O 1
ATOM 986 N N . GLY A 1 131 ? -24.711 -4.895 33.528 1.00 58.75 131 GLY A N 1
ATOM 987 C CA . GLY A 1 131 ? -25.502 -6.136 33.481 1.00 58.75 131 GLY A CA 1
ATOM 988 C C . GLY A 1 131 ? -25.371 -7.041 34.718 1.00 58.75 131 GLY A C 1
ATOM 989 O O . GLY A 1 131 ? -26.206 -7.921 34.930 1.00 58.75 131 GLY A O 1
ATOM 990 N N . ARG A 1 132 ? -24.337 -6.850 35.554 1.00 54.25 132 ARG A N 1
ATOM 991 C CA . ARG A 1 132 ? -24.190 -7.575 36.826 1.00 54.25 132 ARG A CA 1
ATOM 992 C C . ARG A 1 132 ? -25.000 -6.932 37.950 1.00 54.25 132 ARG A C 1
ATOM 994 O O . ARG A 1 132 ? -25.464 -7.674 38.807 1.00 54.25 132 ARG A O 1
ATOM 1001 N N . ALA A 1 133 ? -25.182 -5.611 37.945 1.00 56.94 133 ALA A N 1
ATOM 1002 C CA . ALA A 1 133 ? -25.993 -4.913 38.944 1.00 56.94 133 ALA A CA 1
ATOM 1003 C C . ALA A 1 133 ? -27.492 -5.229 38.785 1.00 56.94 133 ALA A C 1
ATOM 1005 O O . ALA A 1 133 ? -28.166 -5.488 39.779 1.00 56.94 133 ALA A O 1
ATOM 1006 N N . ASP A 1 134 ? -27.980 -5.363 37.549 1.00 53.78 134 ASP A N 1
ATOM 1007 C CA . ASP A 1 134 ? -29.394 -5.674 37.287 1.00 53.78 134 ASP A CA 1
ATOM 1008 C C . ASP A 1 134 ? -29.791 -7.122 37.626 1.00 53.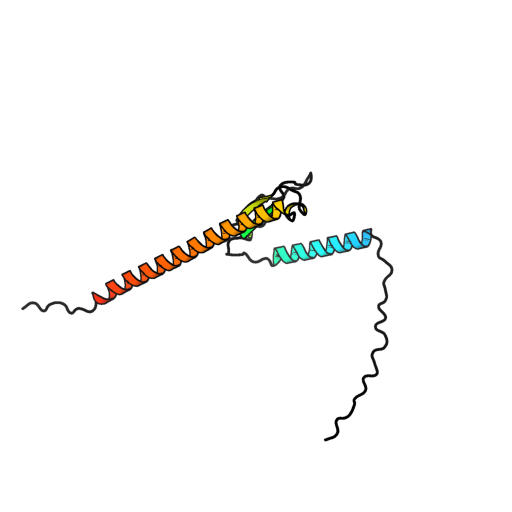78 134 ASP A C 1
ATOM 1010 O O . ASP A 1 134 ? -30.971 -7.432 37.781 1.00 53.78 134 ASP A O 1
ATOM 1014 N N . ARG A 1 135 ? -28.820 -8.028 37.807 1.00 53.81 135 ARG A N 1
ATOM 1015 C CA . ARG A 1 135 ? -29.094 -9.447 38.101 1.00 53.81 135 ARG A CA 1
ATOM 1016 C C . ARG A 1 135 ? -29.413 -9.745 39.571 1.00 53.81 135 ARG A C 1
ATOM 1018 O O . ARG A 1 135 ? -29.865 -10.848 39.860 1.00 53.81 135 ARG A O 1
ATOM 1025 N N . TRP A 1 136 ? -29.181 -8.802 40.489 1.00 52.91 136 TRP A N 1
ATOM 1026 C CA . TRP A 1 136 ? -29.482 -8.980 41.921 1.00 52.91 136 TRP A CA 1
ATOM 1027 C C . TRP A 1 136 ? -30.883 -8.493 42.302 1.00 52.91 136 TRP A C 1
ATOM 1029 O O . TRP A 1 136 ? -31.446 -8.972 43.283 1.00 52.91 136 TRP A O 1
ATOM 1039 N N . SER A 1 137 ? -31.489 -7.624 41.491 1.00 55.75 137 SER A N 1
ATOM 1040 C CA . SER A 1 137 ? -32.853 -7.132 41.716 1.00 55.75 137 SER A CA 1
ATOM 1041 C C . SER A 1 137 ? -33.927 -8.202 41.476 1.00 55.75 137 SER A C 1
ATOM 1043 O O . SER A 1 137 ? -35.044 -8.067 41.957 1.00 55.75 137 SER A O 1
ATOM 1045 N N . SER A 1 138 ? -33.597 -9.296 40.779 1.00 57.56 138 SER A N 1
ATOM 1046 C CA . SER A 1 138 ? -34.521 -10.412 40.508 1.00 57.56 138 SER A CA 1
ATOM 1047 C C . SER A 1 138 ? -34.526 -11.509 41.584 1.00 57.56 138 SER A C 1
ATOM 1049 O O . SER A 1 138 ? -35.262 -12.480 41.443 1.00 57.56 138 SER A O 1
ATOM 1051 N N . LEU A 1 139 ? -33.691 -11.399 42.627 1.00 57.88 139 LEU A N 1
ATOM 1052 C CA . LEU A 1 139 ? -33.531 -12.424 43.674 1.00 57.88 139 LEU A CA 1
ATOM 1053 C C . LEU A 1 139 ? -34.054 -11.997 45.054 1.00 57.88 139 LEU A C 1
ATOM 1055 O O . LEU A 1 139 ? -33.969 -12.781 45.997 1.00 57.88 139 LEU A O 1
ATOM 1059 N N . MET A 1 140 ? -34.601 -10.788 45.188 1.00 53.81 140 MET A N 1
ATOM 1060 C CA . MET A 1 140 ? -35.230 -10.356 46.436 1.00 53.81 140 MET A CA 1
ATOM 1061 C C . MET A 1 140 ? -36.707 -10.784 46.440 1.00 53.81 140 MET A C 1
ATOM 1063 O O . MET A 1 140 ? -3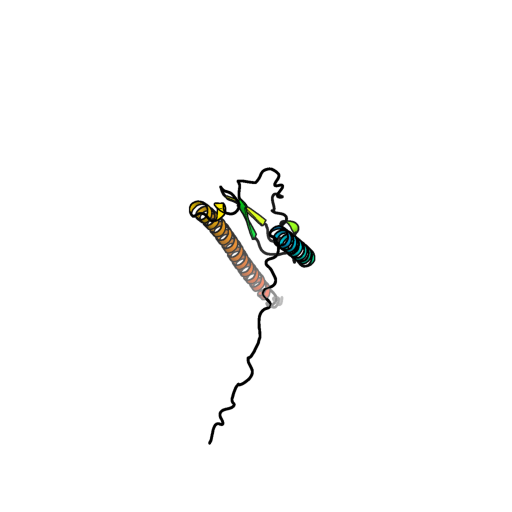7.449 -10.372 45.545 1.00 53.81 140 MET A O 1
ATOM 1067 N N . PRO A 1 141 ? -37.153 -11.616 47.400 1.00 62.97 141 PRO A N 1
ATOM 1068 C CA . PRO A 1 141 ? -38.560 -11.972 47.528 1.00 62.97 141 PRO A CA 1
ATOM 1069 C C . PRO A 1 141 ? -39.391 -10.721 47.837 1.00 62.97 141 PRO A C 1
ATOM 1071 O O . PRO A 1 141 ? -38.977 -9.864 48.619 1.00 62.97 141 PRO A O 1
ATOM 1074 N N . ALA A 1 142 ? -40.559 -10.615 47.201 1.00 64.25 142 ALA A N 1
ATOM 1075 C CA . ALA A 1 142 ? -41.495 -9.525 47.441 1.00 64.25 142 ALA A CA 1
ATOM 1076 C C . ALA A 1 142 ? -41.889 -9.475 48.932 1.00 64.25 142 ALA A C 1
ATOM 1078 O O . ALA A 1 142 ? -42.088 -10.533 49.538 1.00 64.25 142 ALA A O 1
ATOM 1079 N N . PRO A 1 143 ? -42.006 -8.277 49.534 1.00 64.00 143 PRO A N 1
ATOM 1080 C CA . PRO A 1 143 ? -42.444 -8.152 50.916 1.00 64.00 143 PRO A CA 1
ATOM 1081 C C . PRO A 1 143 ? -43.863 -8.708 51.046 1.00 64.00 143 PRO A C 1
ATOM 1083 O O . PRO A 1 143 ? -44.773 -8.308 50.318 1.00 64.00 143 PRO A O 1
ATOM 1086 N N . VAL A 1 144 ? -44.034 -9.659 51.961 1.00 71.00 144 VAL A N 1
ATOM 1087 C CA . VAL A 1 144 ? -45.341 -10.218 52.305 1.00 71.00 144 VAL A CA 1
ATOM 1088 C C . VAL A 1 144 ? -46.123 -9.112 53.007 1.00 71.00 144 VAL A C 1
ATOM 1090 O O . VAL A 1 144 ? -45.699 -8.627 54.055 1.00 71.00 144 VAL A O 1
ATOM 1093 N N . ALA A 1 145 ? -47.213 -8.663 52.389 1.00 63.88 145 ALA A N 1
ATOM 1094 C CA . ALA A 1 145 ? -48.137 -7.727 53.010 1.00 63.88 145 ALA A CA 1
ATOM 1095 C C . ALA A 1 145 ? -48.945 -8.467 54.087 1.00 63.88 145 ALA A C 1
ATOM 1097 O O . ALA A 1 145 ? -49.485 -9.542 53.812 1.00 63.88 145 ALA A O 1
ATOM 1098 N N . SER A 1 146 ? -48.953 -7.900 55.294 1.00 76.62 146 SER A N 1
ATOM 1099 C CA . SER A 1 146 ? -49.687 -8.385 56.469 1.00 76.62 146 SER A CA 1
ATOM 1100 C C . SER A 1 146 ? -51.194 -8.200 56.353 1.00 76.62 146 SER A C 1
ATOM 1102 O O . SER A 1 146 ? -51.614 -7.177 55.766 1.00 76.62 146 SER A O 1
#

Solvent-accessible surface area (backbone atoms only — not comparable to full-atom values): 9134 Å² total; per-residue (Å²): 139,86,85,81,86,78,84,88,82,84,85,83,76,88,70,74,77,77,69,76,82,68,54,72,65,59,51,51,50,53,51,51,53,51,50,54,51,52,50,54,51,45,70,75,67,61,69,68,37,71,54,65,47,79,46,78,39,48,62,50,69,61,90,89,67,83,73,55,97,57,72,77,41,61,89,36,32,72,42,42,74,44,79,46,78,31,67,35,35,88,69,41,39,72,37,73,73,32,40,52,53,52,49,51,57,48,50,54,50,51,52,53,53,50,54,57,51,52,53,51,53,52,50,57,50,53,56,53,53,55,62,55,62,63,62,57,73,79,71,63,81,78,82,80,82,130